Protein AF-A0A183GPR7-F1 (afdb_monomer)

Secondary structure (DSSP, 8-state):
---EEEEEPP--TT--HHHHHHHHHHHHHHHHTT-EEEEEPPPP-TTTHHHHHHHHHHHHHHHHHHHTT--TTSEEE---EEEETTEEEE-TT-GGGGGGG-SS---HHHHHHHHHHHHHHTTTT--PPP--------------S--------PPP-----------------

Solvent-accessible surface area (backbone atoms only — not comparable to full-atom values): 11210 Å² total; per-residue (Å²): 125,77,47,74,46,76,45,68,54,78,96,56,94,80,74,46,70,70,60,52,50,53,50,51,53,50,50,51,55,40,45,76,67,58,20,32,41,34,42,32,54,57,56,63,41,87,94,44,40,79,60,47,64,58,48,48,59,53,50,51,54,49,50,50,57,50,50,78,70,41,59,90,88,20,56,47,69,53,58,57,73,48,79,54,96,93,41,82,46,64,55,89,73,28,38,38,69,54,41,93,42,61,66,97,52,92,48,74,66,36,57,54,49,48,49,52,33,45,38,62,68,36,43,92,77,48,83,60,82,78,81,75,78,71,79,66,73,71,77,69,74,81,72,72,82,81,79,85,86,78,86,87,82,83,81,85,85,85,82,90,80,90,86,83,86,87,88,83,90,81,90,81,136

Foldseek 3Di:
DAAEAEDEDDLDPPDDPVNLVVVLVVLLVSQVVVYAYEYAYAADDPVCPVSSVVVVVVSVVSLVSSVVNHDPLRYDYLWDWDQDPNDIDGDPLGLRNLVVQVDVDPDPVSVLSSVVSSQVSCVVSDRDDHDPPPPPPPPPPPPDDDDDPDDDDDDDDDDDDDDDDDDDDDDDD

Structure (mmCIF, N/CA/C/O backbone):
data_AF-A0A183GPR7-F1
#
_entry.id   AF-A0A183GPR7-F1
#
loop_
_atom_site.group_PDB
_atom_site.id
_atom_site.type_symbol
_atom_site.label_atom_id
_atom_site.label_alt_id
_atom_site.label_comp_id
_atom_site.label_asym_id
_atom_site.label_entity_id
_atom_site.label_seq_id
_atom_site.pdbx_PDB_ins_code
_atom_site.Cartn_x
_atom_site.Cartn_y
_atom_site.Cartn_z
_atom_site.occupancy
_atom_site.B_iso_or_equiv
_atom_site.auth_seq_id
_atom_site.auth_comp_id
_atom_site.auth_asym_id
_atom_site.auth_atom_id
_atom_site.pdbx_PDB_model_num
ATOM 1 N N . MET A 1 1 ? -13.365 -5.741 16.555 1.00 52.91 1 MET A N 1
ATOM 2 C CA . MET A 1 1 ? -11.895 -5.595 16.684 1.00 52.91 1 MET A CA 1
ATOM 3 C C . MET A 1 1 ? -11.441 -4.874 15.426 1.00 52.91 1 MET A C 1
ATOM 5 O O . MET A 1 1 ? -11.625 -5.438 14.356 1.00 52.91 1 MET A O 1
ATOM 9 N N . ASN A 1 2 ? -10.982 -3.624 15.520 1.00 76.06 2 ASN A N 1
ATOM 10 C CA . ASN A 1 2 ? -10.717 -2.794 14.336 1.00 76.06 2 ASN A CA 1
ATOM 11 C C . ASN A 1 2 ? -9.498 -3.344 13.585 1.00 76.06 2 ASN A C 1
ATOM 13 O O . ASN A 1 2 ? -8.365 -3.194 14.043 1.00 76.06 2 ASN A O 1
ATOM 17 N N . LYS A 1 3 ? -9.739 -4.035 12.467 1.00 90.94 3 LYS A N 1
ATOM 18 C CA . LYS A 1 3 ? -8.688 -4.597 11.612 1.00 90.94 3 LYS A CA 1
ATOM 19 C C . LYS A 1 3 ? -8.089 -3.482 10.762 1.00 90.94 3 LYS A C 1
ATOM 21 O O . LYS A 1 3 ? -8.816 -2.663 10.207 1.00 90.94 3 LYS A O 1
ATOM 26 N N . ILE A 1 4 ? -6.768 -3.471 10.643 1.00 93.62 4 ILE A N 1
ATOM 27 C CA . ILE A 1 4 ? -6.045 -2.487 9.839 1.00 93.62 4 ILE A CA 1
ATOM 28 C C . ILE A 1 4 ? -5.362 -3.244 8.711 1.00 93.62 4 ILE A C 1
ATOM 30 O O . ILE A 1 4 ? -4.575 -4.155 8.968 1.00 93.62 4 ILE A O 1
ATOM 34 N N . TRP A 1 5 ? -5.687 -2.891 7.474 1.00 94.69 5 TRP A N 1
ATOM 35 C CA . TRP A 1 5 ? -5.009 -3.400 6.290 1.00 94.69 5 TRP A CA 1
ATOM 36 C C . TRP A 1 5 ? -4.008 -2.361 5.819 1.00 94.69 5 TRP A C 1
ATOM 38 O O . TRP A 1 5 ? -4.371 -1.213 5.585 1.00 94.69 5 TRP A O 1
ATOM 48 N N . VAL A 1 6 ? -2.751 -2.773 5.699 1.00 92.38 6 VAL A N 1
ATOM 49 C CA . VAL A 1 6 ? -1.696 -1.986 5.063 1.00 92.38 6 VAL A CA 1
ATOM 50 C C . VAL A 1 6 ? -1.354 -2.705 3.771 1.00 92.38 6 VAL A C 1
ATOM 52 O O . VAL A 1 6 ? -0.843 -3.824 3.810 1.00 92.38 6 VAL A O 1
ATOM 55 N N . VAL A 1 7 ? -1.683 -2.091 2.640 1.00 92.00 7 VAL A N 1
ATOM 56 C CA . VAL A 1 7 ? -1.512 -2.688 1.315 1.00 92.00 7 VAL A CA 1
ATOM 57 C C . VAL A 1 7 ? -0.448 -1.912 0.563 1.00 92.00 7 VAL A C 1
ATOM 59 O O . VAL A 1 7 ? -0.595 -0.716 0.325 1.00 92.00 7 VAL A O 1
ATOM 62 N N . VAL A 1 8 ? 0.623 -2.611 0.189 1.00 89.12 8 VAL A N 1
ATOM 63 C CA . VAL A 1 8 ? 1.633 -2.097 -0.738 1.00 89.12 8 VAL A CA 1
ATOM 64 C C . VAL A 1 8 ? 1.236 -2.537 -2.136 1.00 89.12 8 VAL A C 1
ATOM 66 O O . VAL A 1 8 ? 1.120 -3.738 -2.387 1.00 89.12 8 VAL A O 1
ATOM 69 N N . TRP A 1 9 ? 1.006 -1.584 -3.034 1.00 89.62 9 TRP A N 1
ATOM 70 C CA . TRP A 1 9 ? 0.549 -1.907 -4.377 1.00 89.62 9 TRP A CA 1
ATOM 71 C C . TRP A 1 9 ? 1.615 -2.664 -5.182 1.00 89.62 9 TRP A C 1
ATOM 73 O O . TRP A 1 9 ? 2.790 -2.278 -5.173 1.00 89.62 9 TRP A O 1
ATOM 83 N N . PRO A 1 10 ? 1.231 -3.738 -5.893 1.00 86.00 10 PRO A N 1
ATOM 84 C CA . PRO A 1 10 ? 2.163 -4.529 -6.677 1.00 86.00 10 PRO A CA 1
ATOM 85 C C . PRO A 1 10 ? 2.492 -3.849 -8.009 1.00 86.00 10 PRO A C 1
ATOM 87 O O . PRO A 1 10 ? 1.638 -3.227 -8.643 1.00 86.00 10 PRO A O 1
ATOM 90 N N . LEU A 1 11 ? 3.726 -4.040 -8.480 1.00 86.44 11 LEU A N 1
ATOM 91 C CA . LEU A 1 11 ? 4.096 -3.769 -9.869 1.00 86.44 11 LEU A CA 1
ATOM 92 C C . LEU A 1 11 ? 3.677 -4.947 -10.750 1.00 86.44 11 LEU A C 1
ATOM 94 O O . LEU A 1 11 ? 4.494 -5.813 -11.060 1.00 86.44 11 LEU A O 1
ATOM 98 N N . ASP A 1 12 ? 2.409 -4.967 -11.146 1.00 84.38 12 ASP A N 1
ATOM 99 C CA . ASP A 1 12 ? 1.849 -6.022 -11.984 1.00 84.38 12 ASP A CA 1
ATOM 100 C C . ASP A 1 12 ? 1.329 -5.467 -13.315 1.00 84.38 12 ASP A C 1
ATOM 102 O O . ASP A 1 12 ? 0.369 -4.709 -13.361 1.00 84.38 12 ASP A O 1
ATOM 106 N N . LYS A 1 13 ? 1.959 -5.867 -14.424 1.00 80.19 13 LYS A N 1
ATOM 107 C CA . LYS A 1 13 ? 1.544 -5.457 -15.778 1.00 80.19 13 LYS A CA 1
ATOM 108 C C . LYS A 1 13 ? 0.277 -6.160 -16.262 1.00 80.19 13 LYS A C 1
ATOM 110 O O . LYS A 1 13 ? -0.273 -5.754 -17.280 1.00 80.19 13 LYS A O 1
ATOM 115 N N . THR A 1 14 ? -0.115 -7.239 -15.597 1.00 85.19 14 THR A N 1
ATOM 116 C CA . THR A 1 14 ? -1.280 -8.060 -15.942 1.00 85.19 14 THR A CA 1
ATOM 117 C C . THR A 1 14 ? -2.521 -7.693 -15.135 1.00 85.19 14 THR A C 1
ATOM 119 O O . THR A 1 14 ? -3.564 -8.321 -15.309 1.00 85.19 14 THR A O 1
ATOM 122 N N . PHE A 1 15 ? -2.409 -6.639 -14.321 1.00 82.81 15 PHE A N 1
ATOM 123 C CA . PHE A 1 15 ? -3.479 -6.132 -13.483 1.00 82.81 15 PHE A CA 1
ATOM 124 C C . PHE A 1 15 ? -4.698 -5.757 -14.324 1.00 82.81 15 PHE A C 1
ATOM 126 O O . PHE A 1 15 ? -4.616 -4.888 -15.198 1.00 82.81 15 PHE A O 1
ATOM 133 N N . ASN A 1 16 ? -5.808 -6.447 -14.084 1.00 87.69 16 ASN A N 1
ATOM 134 C CA . ASN A 1 16 ? -7.006 -6.357 -14.915 1.00 87.69 16 ASN A CA 1
ATOM 135 C C . ASN A 1 16 ? -8.235 -5.870 -14.132 1.00 87.69 16 ASN A C 1
ATOM 137 O O . ASN A 1 16 ? -8.218 -5.722 -12.908 1.00 87.69 16 ASN A O 1
ATOM 141 N N . ASP A 1 17 ? -9.317 -5.607 -14.863 1.00 88.56 17 ASP A N 1
ATOM 142 C CA . ASP A 1 17 ? -10.538 -5.020 -14.309 1.00 88.56 17 ASP A CA 1
ATOM 143 C C . ASP A 1 17 ? -11.249 -5.943 -13.301 1.00 88.56 17 ASP A C 1
ATOM 145 O O . ASP A 1 17 ? -11.817 -5.452 -12.321 1.00 88.56 17 ASP A O 1
ATOM 149 N N . ASP A 1 18 ? -11.182 -7.268 -13.484 1.00 92.31 18 ASP A N 1
ATOM 150 C CA . ASP A 1 18 ? -11.791 -8.234 -12.560 1.00 92.31 18 ASP A CA 1
ATOM 151 C C . ASP A 1 18 ? -11.075 -8.218 -11.200 1.00 92.31 18 ASP A C 1
ATOM 153 O O . ASP A 1 18 ? -11.713 -8.226 -10.142 1.00 92.31 18 ASP A O 1
ATOM 157 N N . GLU A 1 19 ? -9.744 -8.124 -11.209 1.00 90.62 19 GLU A N 1
ATOM 158 C CA . GLU A 1 19 ? -8.938 -7.990 -9.992 1.00 90.62 19 GLU A CA 1
ATOM 159 C C . GLU A 1 19 ? -9.221 -6.671 -9.271 1.00 90.62 19 GLU A C 1
ATOM 161 O O . GLU A 1 19 ? -9.395 -6.653 -8.049 1.00 90.62 19 GLU A O 1
ATOM 166 N N . ILE A 1 20 ? -9.336 -5.571 -10.023 1.00 89.75 20 ILE A N 1
ATOM 167 C CA . ILE A 1 20 ? -9.736 -4.266 -9.485 1.00 89.75 20 ILE A CA 1
ATOM 168 C C . ILE A 1 20 ? -11.098 -4.374 -8.794 1.00 89.75 20 ILE A C 1
ATOM 170 O O . ILE A 1 20 ? -11.269 -3.884 -7.673 1.00 89.75 20 ILE A O 1
ATOM 174 N N . PHE A 1 21 ? -12.066 -5.037 -9.430 1.00 92.94 21 PHE A N 1
ATOM 175 C CA . PHE A 1 21 ? -13.400 -5.209 -8.870 1.00 92.94 21 PHE A CA 1
ATOM 176 C C . PHE A 1 21 ? -13.382 -6.013 -7.566 1.00 92.94 21 PHE A C 1
ATOM 178 O O . PHE A 1 21 ? -13.995 -5.600 -6.574 1.00 92.94 21 PHE A O 1
ATOM 185 N N . GLU A 1 22 ? -12.650 -7.126 -7.526 1.00 95.06 22 GLU A N 1
ATOM 186 C CA . GLU A 1 22 ? -12.542 -7.939 -6.314 1.00 95.06 22 GLU A CA 1
ATOM 187 C C . GLU A 1 22 ? -11.806 -7.204 -5.184 1.00 95.06 22 GLU A C 1
ATOM 189 O O . GLU A 1 22 ? -12.218 -7.316 -4.027 1.00 95.06 22 GLU A O 1
ATOM 194 N N . ILE A 1 23 ? -10.806 -6.369 -5.492 1.00 94.06 23 ILE A N 1
ATOM 195 C CA . ILE A 1 23 ? -10.162 -5.498 -4.495 1.00 94.06 23 ILE A CA 1
ATOM 196 C C . ILE A 1 23 ? -11.173 -4.512 -3.909 1.00 94.06 23 ILE A C 1
ATOM 198 O O . ILE A 1 23 ? -11.305 -4.422 -2.688 1.00 94.06 23 ILE A O 1
ATOM 202 N N . ILE A 1 24 ? -11.939 -3.810 -4.749 1.00 94.88 24 ILE A N 1
ATOM 203 C CA . ILE A 1 24 ? -12.959 -2.858 -4.283 1.00 94.88 24 ILE A CA 1
ATOM 204 C C . ILE A 1 24 ? -14.005 -3.551 -3.407 1.00 94.88 24 ILE A C 1
ATOM 206 O O . ILE A 1 24 ? -14.394 -3.038 -2.356 1.00 94.88 24 ILE A O 1
ATOM 210 N N . LYS A 1 25 ? -14.455 -4.734 -3.814 1.00 96.25 25 LYS A N 1
ATOM 211 C CA . LYS A 1 25 ? -15.420 -5.538 -3.063 1.00 96.25 25 LYS A CA 1
ATOM 212 C C . LYS A 1 25 ? -14.857 -5.999 -1.719 1.00 96.25 25 LYS A C 1
ATOM 214 O O . LYS A 1 25 ? -15.577 -5.963 -0.721 1.00 96.25 25 LYS A O 1
ATOM 219 N N . ALA A 1 26 ? -13.584 -6.393 -1.669 1.00 96.50 26 ALA A N 1
ATOM 220 C CA . ALA A 1 26 ? -12.899 -6.727 -0.425 1.00 96.50 26 ALA A CA 1
ATOM 221 C C . ALA A 1 26 ? -12.785 -5.505 0.502 1.00 96.50 26 ALA A C 1
ATOM 223 O O . ALA A 1 26 ? -13.077 -5.622 1.692 1.00 96.50 26 ALA A O 1
ATOM 224 N N . CYS A 1 27 ? -12.444 -4.331 -0.040 1.00 96.00 27 CYS A N 1
ATOM 225 C 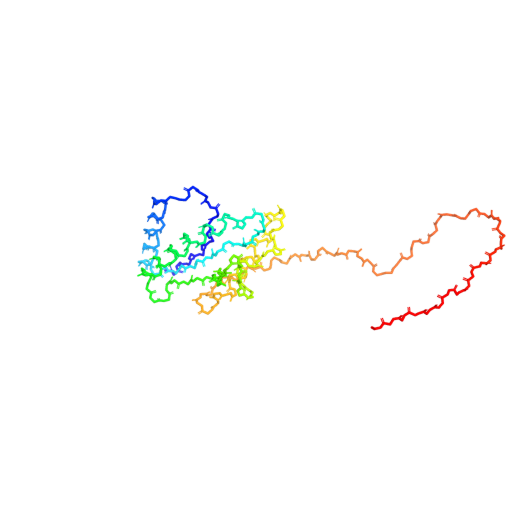CA . CYS A 1 27 ? -12.407 -3.075 0.711 1.00 96.00 27 CYS A CA 1
ATOM 226 C C . CYS A 1 27 ? -13.778 -2.710 1.292 1.00 96.00 27 CYS A C 1
ATOM 228 O O . CYS A 1 27 ? -13.849 -2.380 2.470 1.00 96.00 27 CYS A O 1
ATOM 230 N N . ASN A 1 28 ? -14.865 -2.828 0.518 1.00 95.88 28 ASN A N 1
ATOM 231 C CA . ASN A 1 28 ? -16.218 -2.535 1.011 1.00 95.88 28 ASN A CA 1
ATOM 232 C C . ASN A 1 28 ? -16.569 -3.388 2.234 1.00 95.88 28 ASN A C 1
ATOM 234 O 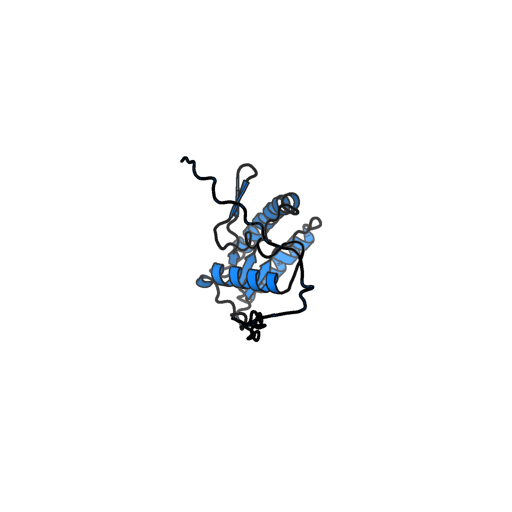O . ASN A 1 28 ? -16.953 -2.846 3.264 1.00 95.88 28 ASN A O 1
ATOM 238 N N . ARG A 1 29 ? -16.349 -4.706 2.155 1.00 96.44 29 ARG A N 1
ATOM 239 C CA . ARG A 1 29 ? -16.586 -5.619 3.287 1.00 96.44 29 ARG A CA 1
ATOM 240 C C . ARG A 1 29 ? -15.724 -5.262 4.495 1.00 96.44 29 ARG A C 1
ATOM 242 O O . ARG A 1 29 ? -16.190 -5.275 5.627 1.00 96.44 29 ARG A O 1
ATOM 249 N N . HIS A 1 30 ? -14.457 -4.926 4.255 1.00 96.00 30 HIS A N 1
ATOM 250 C CA . HIS A 1 30 ? -13.547 -4.505 5.319 1.00 96.00 30 HIS A CA 1
ATOM 251 C C . HIS A 1 30 ? -14.015 -3.210 5.995 1.00 96.00 30 HIS A C 1
ATOM 253 O O . HIS A 1 30 ? -13.911 -3.092 7.213 1.00 96.00 30 HIS A O 1
ATOM 259 N N . PHE A 1 31 ? -14.565 -2.256 5.240 1.00 95.44 31 PHE A N 1
ATOM 260 C CA . PHE A 1 31 ? -15.127 -1.021 5.790 1.00 95.44 31 PHE A CA 1
ATOM 261 C C . PHE A 1 31 ? -16.449 -1.242 6.530 1.00 95.44 31 PHE A C 1
ATOM 263 O O . PHE A 1 31 ? -16.633 -0.637 7.587 1.00 95.44 31 PHE A O 1
ATOM 270 N N . GLU A 1 32 ? -17.321 -2.127 6.036 1.00 94.69 32 GLU A N 1
ATOM 271 C CA . GLU A 1 32 ? -18.555 -2.556 6.719 1.00 94.69 32 GLU A CA 1
ATOM 272 C C . GLU A 1 32 ? -18.254 -3.153 8.104 1.00 94.69 32 GLU A C 1
ATOM 274 O O . GLU A 1 32 ? -18.954 -2.867 9.074 1.00 94.69 32 GLU A O 1
ATOM 279 N N . ASP A 1 33 ? -17.144 -3.887 8.227 1.00 93.88 33 ASP A N 1
ATOM 280 C CA . ASP A 1 33 ? -16.638 -4.436 9.492 1.00 93.88 33 ASP A CA 1
ATOM 281 C C . ASP A 1 33 ? -15.984 -3.380 10.420 1.00 93.88 33 ASP A C 1
ATOM 283 O O . ASP A 1 33 ? -15.448 -3.719 11.483 1.00 93.88 33 ASP A O 1
ATOM 287 N N . GLY A 1 34 ? -15.972 -2.098 10.033 1.00 92.94 34 GLY A N 1
ATOM 288 C CA . GLY A 1 34 ? -15.298 -1.016 10.763 1.00 92.94 34 GLY A CA 1
ATOM 289 C C . GLY A 1 34 ? -13.771 -1.025 10.613 1.00 92.94 34 GLY A C 1
ATOM 290 O O . GLY A 1 34 ? -13.046 -0.463 11.440 1.00 92.94 34 GLY A O 1
ATOM 291 N N . GLY A 1 35 ? -13.259 -1.696 9.583 1.00 94.56 35 GLY A N 1
ATOM 292 C CA . GLY A 1 35 ? -11.839 -1.769 9.274 1.00 94.56 35 GLY A CA 1
ATOM 293 C C . GLY A 1 35 ? -11.261 -0.442 8.783 1.00 94.56 35 GLY A C 1
ATOM 294 O O . GLY A 1 35 ? -11.974 0.447 8.315 1.00 94.56 35 GLY A O 1
ATOM 295 N N . ARG A 1 36 ? -9.934 -0.320 8.892 1.00 95.00 36 ARG A N 1
ATOM 296 C CA . ARG A 1 36 ? -9.143 0.780 8.319 1.00 95.00 36 ARG A CA 1
ATOM 297 C C . ARG A 1 36 ? -8.213 0.264 7.231 1.00 95.00 36 ARG A C 1
ATOM 299 O O . ARG A 1 36 ? -7.669 -0.834 7.363 1.00 95.00 36 ARG A O 1
ATOM 306 N N . PHE A 1 37 ? -8.018 1.046 6.182 1.00 95.19 37 PHE A N 1
ATOM 307 C CA . PHE A 1 37 ? -7.210 0.709 5.019 1.00 95.19 37 PHE A CA 1
ATOM 308 C C . PHE A 1 37 ? -6.144 1.778 4.793 1.00 95.19 37 PHE A C 1
ATOM 310 O O . PHE A 1 37 ? -6.436 2.973 4.766 1.00 95.19 37 PHE A O 1
ATOM 317 N N . VAL A 1 38 ? -4.906 1.332 4.618 1.00 94.44 38 VAL A N 1
ATOM 318 C CA . VAL A 1 38 ? -3.750 2.174 4.342 1.00 94.44 38 VAL A CA 1
ATOM 319 C C . VAL A 1 38 ? -3.158 1.734 3.014 1.00 94.44 38 VAL A C 1
ATOM 321 O O . VAL A 1 38 ? -2.656 0.614 2.905 1.00 94.44 38 VAL A O 1
ATOM 324 N N . ALA A 1 39 ? -3.217 2.615 2.022 1.00 94.19 39 ALA A N 1
ATOM 325 C CA . ALA A 1 39 ? -2.628 2.386 0.711 1.00 94.19 39 ALA A CA 1
ATOM 326 C C . ALA A 1 39 ? -1.181 2.886 0.678 1.00 94.19 39 ALA A C 1
ATOM 328 O O . ALA A 1 39 ? -0.883 3.976 1.168 1.00 94.19 39 ALA A O 1
ATOM 329 N N . VAL A 1 40 ? -0.277 2.092 0.115 1.00 91.44 40 VAL A N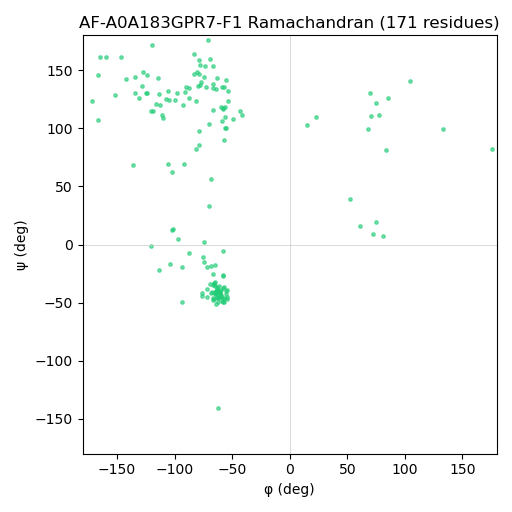 1
ATOM 330 C CA . VAL A 1 40 ? 1.153 2.391 0.059 1.00 91.44 40 VAL A CA 1
ATOM 331 C C . VAL A 1 40 ? 1.659 2.110 -1.347 1.00 91.44 40 VAL A C 1
ATOM 333 O O . VAL A 1 40 ? 1.437 1.031 -1.894 1.00 91.44 40 VAL A O 1
ATOM 336 N N . TRP A 1 41 ? 2.372 3.063 -1.936 1.00 89.56 41 TRP A N 1
ATOM 337 C CA . TRP A 1 41 ? 3.007 2.859 -3.234 1.00 89.56 41 TRP A CA 1
ATOM 338 C C . TRP A 1 41 ? 4.348 2.157 -3.062 1.00 89.56 41 TRP A C 1
ATOM 340 O O . TRP A 1 41 ? 5.051 2.353 -2.066 1.00 89.56 41 TRP A O 1
ATOM 350 N N . LEU A 1 42 ? 4.709 1.326 -4.038 1.00 84.06 42 LEU A N 1
ATOM 351 C CA . LEU A 1 42 ? 6.015 0.682 -4.037 1.00 84.06 42 LEU A CA 1
ATOM 352 C C . LEU A 1 42 ? 7.130 1.721 -4.231 1.00 84.06 42 LEU A C 1
ATOM 354 O O . LEU A 1 42 ? 6.932 2.758 -4.861 1.00 84.06 42 LEU A O 1
ATOM 358 N N . THR A 1 43 ? 8.324 1.415 -3.732 1.00 81.62 43 THR A N 1
ATOM 359 C CA . THR A 1 43 ? 9.535 2.207 -3.953 1.00 81.62 43 THR A CA 1
ATOM 360 C C . THR A 1 43 ? 9.863 2.377 -5.443 1.00 81.62 43 THR A C 1
ATOM 362 O O . THR A 1 43 ? 9.821 1.419 -6.224 1.00 81.62 43 THR A O 1
ATOM 365 N N . VAL A 1 44 ? 10.221 3.606 -5.816 1.00 81.56 44 VAL A N 1
ATOM 366 C CA . VAL A 1 44 ? 10.608 3.989 -7.179 1.00 81.56 44 VAL A CA 1
ATOM 367 C C . VAL A 1 44 ? 12.069 3.613 -7.408 1.00 81.56 44 VAL A C 1
ATOM 369 O O . VAL A 1 44 ? 12.937 4.056 -6.669 1.00 81.56 44 VAL A O 1
ATOM 372 N N . LEU A 1 45 ? 12.375 2.813 -8.426 1.00 80.50 45 LEU A N 1
ATOM 373 C CA . LEU A 1 45 ? 13.743 2.425 -8.781 1.00 80.50 45 LEU A CA 1
ATOM 374 C C . LEU A 1 45 ? 13.991 2.715 -10.259 1.00 80.50 45 LEU A C 1
ATOM 376 O O . LEU A 1 45 ? 13.100 2.552 -11.086 1.00 80.50 45 LEU A O 1
ATOM 380 N N . GLU A 1 46 ? 15.229 3.045 -10.624 1.00 78.31 46 GLU A N 1
ATOM 381 C CA . GLU A 1 46 ? 15.597 3.276 -12.031 1.00 78.31 46 GLU A CA 1
ATOM 382 C C . GLU A 1 46 ? 15.224 2.076 -12.920 1.00 78.31 46 GLU A C 1
ATOM 384 O O . GLU A 1 46 ? 14.649 2.238 -13.991 1.00 78.31 46 GLU A O 1
ATOM 389 N N . LYS A 1 47 ? 15.420 0.849 -12.416 1.00 80.62 47 LYS A N 1
ATOM 390 C CA . LYS A 1 47 ? 15.066 -0.391 -13.127 1.00 80.62 47 LYS A CA 1
ATOM 391 C C . LYS A 1 47 ? 13.563 -0.632 -13.309 1.00 80.62 47 LYS A C 1
ATOM 393 O O . LYS A 1 47 ? 13.195 -1.491 -14.105 1.00 80.62 47 LYS A O 1
ATOM 398 N N . ASN A 1 48 ? 12.699 0.030 -12.534 1.00 81.88 48 ASN A N 1
ATOM 399 C CA . ASN A 1 48 ? 11.252 -0.207 -12.558 1.00 81.88 48 ASN A CA 1
ATOM 400 C C . ASN A 1 48 ? 10.421 1.030 -12.930 1.00 81.88 48 ASN A C 1
ATOM 402 O O . ASN A 1 48 ? 9.203 0.893 -13.044 1.00 81.88 48 ASN A O 1
ATOM 406 N N . ILE A 1 49 ? 11.052 2.186 -13.170 1.00 84.44 49 ILE A N 1
ATOM 407 C CA . ILE A 1 49 ? 10.384 3.484 -13.328 1.00 84.44 49 ILE A CA 1
ATOM 408 C C . ILE A 1 49 ? 9.299 3.475 -14.408 1.00 84.44 49 ILE A C 1
ATOM 410 O O . ILE A 1 49 ? 8.181 3.899 -14.147 1.00 84.44 49 ILE A O 1
ATOM 414 N N . GLU A 1 50 ? 9.566 2.900 -15.583 1.00 85.56 50 GLU A N 1
ATOM 415 C CA . GLU A 1 50 ? 8.593 2.877 -16.685 1.00 85.56 50 GLU A CA 1
ATOM 416 C C . GLU A 1 50 ? 7.320 2.095 -16.339 1.00 85.56 50 GLU A C 1
ATOM 418 O O . GLU A 1 50 ? 6.218 2.420 -16.783 1.00 85.56 50 GLU A O 1
ATOM 423 N N . ILE A 1 51 ? 7.475 1.011 -15.577 1.00 87.12 51 ILE A N 1
ATOM 424 C CA . ILE A 1 51 ? 6.359 0.174 -15.133 1.00 87.12 51 ILE A CA 1
ATOM 425 C C . ILE A 1 51 ? 5.641 0.897 -14.002 1.00 87.12 51 ILE A C 1
ATOM 427 O O . ILE A 1 51 ? 4.418 0.980 -13.994 1.00 87.12 51 ILE A O 1
ATOM 431 N N . TRP A 1 52 ? 6.415 1.454 -13.079 1.00 88.25 52 TRP A N 1
ATOM 432 C CA . TRP A 1 52 ? 5.929 2.177 -11.923 1.00 88.25 52 TRP A CA 1
ATOM 433 C C . TRP A 1 52 ? 5.076 3.386 -12.320 1.00 88.25 52 TRP A C 1
ATOM 435 O O . TRP A 1 52 ? 3.980 3.540 -11.799 1.00 88.25 52 TRP A O 1
ATOM 445 N N . GLU A 1 53 ? 5.495 4.181 -13.306 1.00 87.12 53 GLU A N 1
ATOM 446 C CA . GLU A 1 53 ? 4.723 5.325 -13.814 1.00 87.12 53 GLU A CA 1
ATOM 447 C C . GLU A 1 53 ? 3.403 4.922 -14.482 1.00 87.12 53 GLU A C 1
ATOM 449 O O . GLU A 1 53 ? 2.423 5.668 -14.447 1.00 87.12 53 GLU A O 1
ATOM 454 N N . LYS A 1 54 ? 3.357 3.748 -15.119 1.00 87.81 54 LYS A N 1
ATOM 455 C CA . LYS A 1 54 ? 2.111 3.217 -15.687 1.00 87.81 54 LYS A CA 1
ATOM 456 C C . LYS A 1 54 ? 1.176 2.750 -14.578 1.00 87.81 54 LYS A C 1
ATOM 458 O O . LYS A 1 54 ? -0.008 3.083 -14.598 1.00 87.81 54 LYS A O 1
ATOM 463 N N . MET A 1 55 ? 1.720 2.024 -13.605 1.00 89.69 55 MET A N 1
ATOM 464 C CA . MET A 1 55 ? 0.959 1.488 -12.481 1.00 89.69 55 MET A CA 1
ATOM 465 C C . MET A 1 55 ? 0.470 2.577 -11.528 1.00 89.69 55 MET A C 1
ATOM 467 O O . MET A 1 55 ? -0.645 2.471 -11.031 1.00 89.69 55 MET A O 1
ATOM 471 N N . SER A 1 56 ? 1.231 3.655 -11.332 1.00 88.81 56 SER A N 1
ATOM 472 C CA . SER A 1 56 ? 0.853 4.753 -10.438 1.00 88.81 56 SER A CA 1
ATOM 473 C C . SER A 1 56 ? -0.482 5.382 -10.827 1.00 88.81 56 SER A C 1
ATOM 475 O O . SER A 1 56 ? -1.301 5.656 -9.958 1.00 88.81 56 SER A O 1
ATOM 477 N N . LYS A 1 57 ? -0.773 5.513 -12.127 1.00 88.69 57 LYS A N 1
ATOM 478 C CA . LYS A 1 57 ? -2.081 5.988 -12.609 1.00 88.69 57 LYS A CA 1
ATOM 479 C C . LYS A 1 57 ? -3.217 5.055 -12.194 1.00 88.69 57 LYS A C 1
ATOM 481 O O . LYS A 1 57 ? -4.272 5.525 -11.778 1.00 88.69 57 LYS A O 1
ATOM 486 N N . ILE A 1 58 ? -2.997 3.745 -12.288 1.00 90.19 58 ILE A N 1
ATOM 487 C CA . ILE A 1 58 ? -3.974 2.735 -11.869 1.00 90.19 58 ILE A CA 1
ATOM 488 C C . ILE A 1 58 ? -4.173 2.800 -10.355 1.00 90.19 58 ILE A C 1
ATOM 490 O O . ILE A 1 58 ? -5.310 2.858 -9.892 1.00 90.19 58 ILE A O 1
ATOM 494 N N . TRP A 1 59 ? -3.086 2.866 -9.585 1.00 91.81 59 TRP A N 1
ATOM 495 C CA . TRP A 1 59 ? -3.147 2.987 -8.130 1.00 91.81 59 TRP A CA 1
ATOM 496 C C . TRP A 1 59 ? -3.864 4.265 -7.694 1.00 91.81 59 TRP A C 1
ATOM 498 O O . TRP A 1 59 ? -4.706 4.192 -6.810 1.00 91.81 59 TRP A O 1
ATOM 508 N N . MET A 1 60 ? -3.627 5.405 -8.353 1.00 91.00 60 MET A N 1
ATOM 509 C CA . MET A 1 60 ? -4.360 6.651 -8.089 1.00 91.00 60 MET A CA 1
ATOM 510 C C . MET A 1 60 ? -5.869 6.482 -8.287 1.00 91.00 60 MET A C 1
ATOM 512 O O . MET A 1 60 ? -6.649 6.905 -7.435 1.00 91.00 60 MET A O 1
ATOM 516 N N . MET A 1 61 ? -6.289 5.859 -9.394 1.00 91.38 61 MET A N 1
ATOM 517 C CA . MET A 1 61 ? -7.710 5.609 -9.664 1.00 91.38 61 MET A CA 1
ATOM 518 C C . MET A 1 61 ? -8.318 4.661 -8.626 1.00 91.38 61 MET A C 1
ATOM 520 O O . MET A 1 61 ? -9.427 4.894 -8.144 1.00 91.38 61 MET A O 1
ATOM 524 N N . LEU A 1 62 ? -7.580 3.617 -8.248 1.00 92.81 62 LEU A N 1
ATOM 525 C CA . LEU A 1 62 ? -8.012 2.641 -7.255 1.00 92.81 62 LEU A CA 1
ATOM 526 C C . LEU A 1 62 ? -8.132 3.271 -5.864 1.00 92.81 62 LEU A C 1
ATOM 528 O O . LEU A 1 62 ? -9.151 3.110 -5.202 1.00 92.81 62 LEU A O 1
ATOM 532 N N . GLU A 1 63 ? -7.140 4.049 -5.442 1.00 93.81 63 GLU A N 1
ATOM 533 C CA . GLU A 1 63 ? -7.149 4.790 -4.180 1.00 93.81 63 GLU A CA 1
ATOM 534 C C . GLU A 1 63 ? -8.283 5.810 -4.123 1.00 93.81 63 GLU A C 1
ATOM 536 O O . GLU A 1 63 ? -8.944 5.926 -3.094 1.00 93.81 63 GLU A O 1
ATOM 541 N N . GLN A 1 64 ? -8.563 6.508 -5.227 1.00 93.88 64 GLN A N 1
ATOM 542 C CA . GLN A 1 64 ? -9.714 7.403 -5.316 1.00 93.88 64 GLN A CA 1
ATOM 543 C C . GLN A 1 64 ? -11.032 6.629 -5.179 1.00 93.88 64 GLN A C 1
ATOM 545 O O . GLN A 1 64 ? -11.917 7.034 -4.424 1.00 93.88 64 GLN A O 1
ATOM 550 N N . ALA A 1 65 ? -11.166 5.497 -5.876 1.00 94.25 65 ALA A N 1
ATOM 551 C CA . ALA A 1 65 ? -12.355 4.656 -5.803 1.00 94.25 65 ALA A CA 1
ATOM 552 C C . ALA A 1 65 ? -12.570 4.066 -4.399 1.00 94.25 65 ALA A C 1
ATOM 554 O O . ALA A 1 65 ? -13.707 4.027 -3.930 1.00 94.25 65 ALA A O 1
ATOM 555 N N . ILE A 1 66 ? -11.498 3.644 -3.722 1.00 95.81 66 ILE A N 1
ATOM 556 C CA . ILE A 1 66 ? -11.523 3.160 -2.335 1.00 95.81 66 ILE A CA 1
ATOM 557 C C . ILE A 1 66 ? -11.887 4.304 -1.383 1.00 95.81 66 ILE A C 1
ATOM 559 O O . ILE A 1 66 ? -12.780 4.143 -0.554 1.00 95.81 66 ILE A O 1
ATOM 563 N N . GLY A 1 67 ? -11.247 5.468 -1.521 1.00 94.62 67 GLY A N 1
ATOM 564 C CA . GLY A 1 67 ? -11.491 6.638 -0.676 1.00 94.62 67 GLY A CA 1
ATOM 565 C C . GLY A 1 67 ? -12.934 7.138 -0.745 1.00 94.62 67 GLY A C 1
ATOM 566 O O . GLY A 1 67 ? -13.518 7.443 0.287 1.00 94.62 67 GLY A O 1
ATOM 567 N N . ASN A 1 68 ? -13.552 7.119 -1.930 1.00 95.06 68 ASN A N 1
ATOM 568 C CA . ASN A 1 68 ? -14.964 7.483 -2.114 1.00 95.06 68 ASN A CA 1
ATOM 569 C C . ASN A 1 68 ? -15.949 6.535 -1.406 1.00 95.06 68 ASN A C 1
ATOM 571 O O . ASN A 1 68 ? -17.124 6.867 -1.260 1.00 95.06 68 ASN A O 1
ATOM 575 N N . ARG A 1 69 ? -15.498 5.336 -1.028 1.00 94.00 69 ARG A N 1
ATOM 576 C CA . ARG A 1 69 ? -16.308 4.295 -0.378 1.00 94.00 69 ARG A CA 1
ATOM 577 C C . ARG A 1 69 ? -16.026 4.181 1.117 1.00 94.00 69 ARG A C 1
ATOM 579 O O . ARG A 1 69 ? -16.810 3.570 1.835 1.00 94.00 69 ARG A O 1
ATOM 586 N N . ALA A 1 70 ? -14.909 4.733 1.573 1.00 94.31 70 ALA A N 1
ATOM 587 C CA . ALA A 1 70 ? -14.504 4.700 2.963 1.00 94.31 70 ALA A CA 1
ATOM 588 C C . ALA A 1 70 ? -15.307 5.713 3.792 1.00 94.31 70 ALA A C 1
ATOM 590 O O . ALA A 1 70 ? -15.543 6.843 3.364 1.00 94.31 70 ALA A O 1
ATOM 591 N N . GLY A 1 71 ? -15.701 5.326 5.005 1.00 91.94 71 GLY A N 1
ATOM 592 C CA . GLY A 1 71 ? -16.203 6.261 6.006 1.00 91.94 71 GLY A CA 1
ATOM 593 C C . GLY A 1 71 ? -15.095 7.154 6.574 1.00 91.94 71 GLY A C 1
ATOM 594 O O . GLY A 1 71 ? -13.908 7.001 6.265 1.00 91.94 71 GLY A O 1
ATOM 595 N N . ALA A 1 72 ? -15.485 8.093 7.440 1.00 90.44 72 ALA A N 1
ATOM 596 C CA . ALA A 1 72 ? -14.540 8.977 8.115 1.00 90.44 72 ALA A CA 1
ATOM 597 C C . ALA A 1 72 ? -13.452 8.161 8.836 1.00 90.44 72 ALA A C 1
ATOM 599 O O . ALA A 1 72 ? -13.752 7.195 9.533 1.00 90.44 72 ALA A O 1
ATOM 600 N N . GLU A 1 73 ? -12.190 8.544 8.636 1.00 89.81 73 GLU A N 1
ATOM 601 C CA . GLU A 1 73 ? -11.016 7.898 9.244 1.00 89.81 73 GLU A CA 1
ATOM 602 C C . GLU A 1 73 ? -10.812 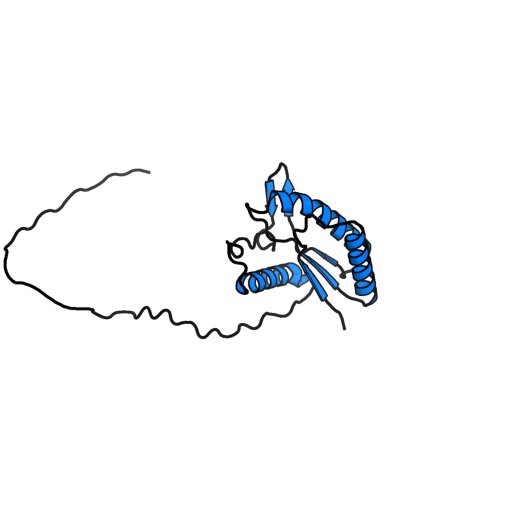6.409 8.880 1.00 89.81 73 GLU A C 1
ATOM 604 O O . GLU A 1 73 ? -10.025 5.710 9.522 1.00 89.81 73 GLU A O 1
ATOM 609 N N . GLN A 1 74 ? -11.472 5.897 7.832 1.00 93.75 74 GLN A N 1
ATOM 610 C CA . GLN A 1 74 ? -11.295 4.505 7.396 1.00 93.75 74 GLN A CA 1
ATOM 611 C C . GLN A 1 74 ? -10.243 4.323 6.304 1.00 93.75 74 GLN A C 1
ATOM 613 O O . GLN A 1 74 ? -9.727 3.218 6.152 1.00 93.75 74 GLN A O 1
ATOM 618 N N . PHE A 1 75 ? -9.876 5.376 5.576 1.00 94.88 75 PHE A N 1
ATOM 619 C CA . PHE A 1 75 ? -8.892 5.305 4.499 1.00 94.88 75 PHE A CA 1
ATOM 620 C C . PHE A 1 75 ? -7.802 6.364 4.652 1.00 94.88 75 PHE A C 1
ATOM 622 O O . PHE A 1 75 ? -8.090 7.528 4.926 1.00 94.88 75 PHE A O 1
ATOM 629 N N . SER A 1 76 ? -6.554 5.955 4.434 1.00 92.38 76 SER A N 1
ATOM 630 C CA . SER A 1 76 ? -5.408 6.853 4.328 1.00 92.38 76 SER A CA 1
ATOM 631 C C . SER A 1 76 ? -4.446 6.363 3.252 1.00 92.38 76 SER A C 1
ATOM 633 O O . SER A 1 76 ? -4.220 5.161 3.099 1.00 92.38 76 SER A O 1
ATOM 635 N N . LYS A 1 77 ? -3.854 7.300 2.515 1.00 91.00 77 LYS A N 1
ATOM 636 C CA . LYS A 1 77 ? -2.726 7.023 1.626 1.00 91.00 77 LYS A CA 1
ATOM 637 C C . LYS A 1 77 ? -1.434 7.394 2.346 1.00 91.00 77 LYS A C 1
ATOM 639 O O . LYS A 1 77 ? -1.313 8.481 2.904 1.00 91.00 77 LYS A O 1
ATOM 644 N N . ALA A 1 78 ? -0.472 6.482 2.345 1.00 84.38 78 ALA A N 1
ATOM 645 C CA . ALA A 1 78 ? 0.876 6.739 2.842 1.00 84.38 78 ALA A CA 1
ATOM 646 C C . ALA A 1 78 ? 1.794 7.316 1.753 1.00 84.38 78 ALA A C 1
ATOM 648 O O . ALA A 1 78 ? 2.926 7.689 2.058 1.00 84.38 78 ALA A O 1
ATOM 649 N N . SER A 1 79 ? 1.319 7.364 0.506 1.00 80.88 79 SER A N 1
ATOM 650 C CA . SER A 1 79 ? 2.022 7.929 -0.637 1.00 80.88 79 SER A CA 1
ATOM 651 C C . SER A 1 79 ? 1.768 9.430 -0.779 1.00 80.88 79 SER A C 1
ATOM 653 O O . SER A 1 79 ? 0.628 9.905 -0.723 1.00 80.88 79 SER A O 1
ATOM 655 N N . ASP A 1 80 ? 2.847 10.174 -1.011 1.00 74.50 80 ASP A N 1
ATOM 656 C CA . ASP A 1 80 ? 2.796 11.574 -1.441 1.00 74.50 80 ASP A CA 1
ATOM 657 C C . ASP A 1 80 ? 3.813 11.796 -2.560 1.00 74.50 80 ASP A C 1
ATOM 659 O O . ASP A 1 80 ? 4.870 12.416 -2.400 1.00 74.50 80 ASP A O 1
ATOM 663 N N . THR A 1 81 ? 3.498 11.183 -3.702 1.00 80.19 81 THR A N 1
ATOM 664 C CA . THR A 1 81 ? 4.276 11.313 -4.925 1.00 80.19 81 THR A CA 1
ATOM 665 C C . THR A 1 81 ? 3.562 12.209 -5.928 1.00 80.19 81 THR A C 1
ATOM 667 O O . THR A 1 81 ? 2.384 12.022 -6.236 1.00 80.19 81 THR A O 1
ATOM 670 N N . LYS A 1 82 ? 4.310 13.161 -6.487 1.00 80.06 82 LYS A N 1
ATOM 671 C CA . LYS A 1 82 ? 3.900 14.020 -7.597 1.00 80.06 82 LYS A CA 1
ATOM 672 C C . LYS A 1 82 ? 4.752 13.710 -8.818 1.00 80.06 82 LYS A C 1
ATOM 674 O O . LYS A 1 82 ? 5.982 13.693 -8.738 1.00 80.06 82 LYS A O 1
ATOM 679 N N . ILE A 1 83 ? 4.082 13.482 -9.942 1.00 78.38 83 ILE A N 1
ATOM 680 C CA . ILE A 1 83 ? 4.709 13.231 -11.238 1.00 78.38 83 ILE A CA 1
ATOM 681 C C . ILE A 1 83 ? 4.436 14.455 -12.110 1.00 78.38 83 ILE A C 1
ATOM 683 O O . ILE A 1 83 ? 3.303 14.677 -12.532 1.00 78.38 83 ILE A O 1
ATOM 687 N N . GLU A 1 84 ? 5.468 15.253 -12.370 1.00 76.50 84 GLU A N 1
ATOM 688 C CA . GLU A 1 84 ? 5.378 16.472 -13.178 1.00 76.50 84 GLU A CA 1
ATOM 689 C C . GLU A 1 84 ? 6.490 16.473 -14.229 1.00 76.50 84 GLU A C 1
ATOM 691 O O . GLU A 1 84 ? 7.664 16.324 -13.899 1.00 76.50 84 GLU A O 1
ATOM 696 N N . ASN A 1 85 ? 6.138 16.636 -15.509 1.00 74.88 85 ASN A N 1
ATOM 697 C CA . ASN A 1 85 ? 7.093 16.727 -16.626 1.00 74.88 85 ASN A CA 1
ATOM 698 C C . ASN A 1 85 ? 8.117 15.570 -16.692 1.00 74.88 85 ASN A C 1
ATOM 700 O O . ASN A 1 85 ? 9.292 15.795 -16.973 1.00 74.88 85 ASN A O 1
ATOM 704 N N . GLY A 1 86 ? 7.689 14.335 -16.400 1.00 71.44 86 GLY A N 1
ATOM 705 C CA . GLY A 1 86 ? 8.575 13.159 -16.368 1.00 71.44 86 GLY A CA 1
ATOM 706 C C . GLY A 1 86 ? 9.530 13.125 -15.171 1.00 71.44 86 GLY A C 1
ATOM 707 O O . GLY A 1 86 ? 10.434 12.298 -15.119 1.00 71.44 86 GLY A O 1
ATOM 708 N N . ARG A 1 87 ? 9.349 14.024 -14.197 1.00 77.88 87 ARG A N 1
ATOM 709 C CA . ARG A 1 87 ? 10.075 14.020 -12.934 1.00 77.88 87 ARG A CA 1
ATOM 710 C C . ARG A 1 87 ? 9.162 13.519 -11.827 1.00 77.88 87 ARG A C 1
ATOM 712 O O . ARG A 1 87 ? 8.099 14.083 -11.570 1.00 77.88 87 ARG A O 1
ATOM 719 N N . VAL A 1 88 ? 9.621 12.482 -11.138 1.00 80.56 88 VAL A N 1
ATOM 720 C CA . VAL A 1 88 ? 8.991 11.984 -9.917 1.00 80.56 88 VAL A CA 1
ATOM 721 C C . VAL A 1 88 ? 9.565 12.750 -8.729 1.00 80.56 88 VAL A C 1
ATOM 723 O O . VAL A 1 88 ? 10.781 12.832 -8.548 1.00 80.56 88 VAL A O 1
ATOM 726 N N . SER A 1 89 ? 8.685 13.341 -7.929 1.00 81.00 89 SER A N 1
ATOM 727 C CA . SER A 1 89 ? 9.027 13.991 -6.668 1.00 81.00 89 SER A CA 1
ATOM 728 C C . SER A 1 89 ? 8.207 13.365 -5.550 1.00 81.00 89 SER A C 1
ATOM 730 O O . SER A 1 89 ? 6.996 13.216 -5.678 1.00 81.00 89 SER A O 1
ATOM 7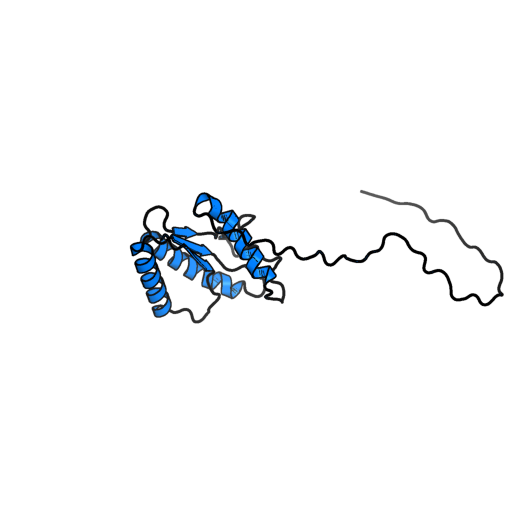32 N N . CYS A 1 90 ? 8.870 12.984 -4.466 1.00 81.31 90 CYS A N 1
ATOM 733 C CA . CYS A 1 90 ? 8.228 12.389 -3.300 1.00 81.31 90 CYS A CA 1
ATOM 734 C C . CYS A 1 90 ? 8.579 13.222 -2.070 1.00 81.31 90 CYS A C 1
ATOM 736 O O . CYS A 1 90 ? 9.697 13.737 -1.963 1.00 81.31 90 CYS A O 1
ATOM 738 N N . GLU A 1 91 ? 7.655 13.324 -1.121 1.00 81.62 91 GLU A N 1
ATOM 739 C CA . GLU A 1 91 ? 7.945 13.944 0.171 1.00 81.62 91 GLU A CA 1
ATOM 740 C C . GLU A 1 91 ? 9.021 13.142 0.932 1.00 81.62 91 GLU A C 1
ATOM 742 O O . GLU A 1 91 ? 9.059 11.905 0.889 1.00 81.62 91 GLU A O 1
ATOM 747 N N . ALA A 1 92 ? 9.907 13.835 1.652 1.00 75.94 92 ALA A N 1
ATOM 748 C CA . ALA A 1 92 ? 10.907 13.190 2.495 1.00 75.94 92 ALA A CA 1
ATOM 749 C C . ALA A 1 92 ? 10.245 12.299 3.564 1.00 75.94 92 ALA A C 1
ATOM 751 O O . ALA A 1 92 ? 9.288 12.695 4.219 1.00 75.94 92 ALA A O 1
ATOM 752 N N . GLY A 1 93 ? 10.770 11.089 3.758 1.00 75.06 93 GLY A N 1
ATOM 753 C CA . GLY A 1 93 ? 10.190 10.098 4.668 1.00 75.06 93 GLY A CA 1
ATOM 754 C C . GLY A 1 93 ? 9.013 9.307 4.093 1.00 75.06 93 GLY A C 1
ATOM 755 O O . GLY A 1 93 ? 8.406 8.533 4.830 1.00 75.06 93 GLY A O 1
ATOM 756 N N . SER A 1 94 ? 8.702 9.457 2.803 1.00 82.56 94 SER A N 1
ATOM 757 C CA . SER A 1 94 ? 7.659 8.659 2.153 1.00 82.56 94 SER A CA 1
ATOM 758 C C . SER A 1 94 ? 8.172 7.263 1.763 1.00 82.56 94 SER A C 1
ATOM 760 O O . SER A 1 94 ? 9.364 7.088 1.481 1.00 82.56 94 SER A O 1
ATOM 762 N N . PRO A 1 95 ? 7.306 6.236 1.764 1.00 82.06 95 PRO A N 1
ATOM 763 C CA . PRO A 1 95 ? 7.682 4.859 1.430 1.00 82.06 95 PRO A CA 1
ATOM 764 C C . PRO A 1 95 ? 8.289 4.709 0.020 1.00 82.06 95 PRO A C 1
ATOM 766 O O . PRO A 1 95 ? 9.126 3.831 -0.209 1.00 82.06 95 PRO A O 1
ATOM 769 N N . GLU A 1 96 ? 7.945 5.600 -0.908 1.00 81.88 96 GLU A N 1
ATOM 770 C CA . GLU A 1 96 ? 8.408 5.598 -2.299 1.00 81.88 96 GLU A CA 1
ATOM 771 C C . GLU A 1 96 ? 9.910 5.876 -2.433 1.00 81.88 96 GLU A C 1
ATOM 773 O O . GLU A 1 96 ? 10.533 5.420 -3.391 1.00 81.88 96 GLU A O 1
ATOM 778 N N . ILE A 1 97 ? 10.503 6.572 -1.453 1.00 74.19 97 ILE A N 1
ATOM 779 C CA . ILE A 1 97 ? 11.935 6.907 -1.416 1.00 74.19 97 ILE A CA 1
ATOM 780 C C . ILE A 1 97 ? 12.736 6.017 -0.467 1.00 74.19 97 ILE A C 1
ATOM 782 O O . ILE A 1 97 ? 13.910 6.287 -0.213 1.00 74.19 97 ILE A O 1
ATOM 786 N N . ALA A 1 98 ? 12.158 4.914 0.016 1.00 71.75 98 ALA A N 1
ATOM 787 C CA . ALA A 1 98 ? 12.880 3.879 0.761 1.00 71.75 98 ALA A CA 1
ATOM 788 C C . ALA A 1 98 ? 13.860 3.068 -0.137 1.00 71.75 98 ALA A C 1
ATOM 790 O O . ALA A 1 98 ? 14.090 1.877 0.073 1.00 71.75 98 ALA A O 1
ATOM 791 N N . ILE A 1 99 ? 14.447 3.731 -1.145 1.00 60.75 99 ILE A N 1
ATOM 792 C CA . ILE A 1 99 ? 15.350 3.232 -2.195 1.00 60.75 99 ILE A CA 1
ATOM 793 C C . ILE A 1 99 ? 16.630 2.650 -1.619 1.00 60.75 99 ILE A C 1
ATOM 795 O O . ILE A 1 99 ? 17.117 1.645 -2.130 1.00 60.75 99 ILE A O 1
ATOM 799 N N . SER A 1 100 ? 17.149 3.233 -0.536 1.00 53.50 100 SER A N 1
ATOM 800 C CA . SER A 1 100 ? 18.381 2.792 0.132 1.00 53.50 100 SER A CA 1
ATOM 801 C C . SER A 1 100 ? 18.344 1.337 0.614 1.00 53.50 100 SER A C 1
ATOM 803 O O . SER A 1 100 ? 19.364 0.817 1.059 1.00 53.50 100 SER A O 1
ATOM 805 N N . PHE A 1 101 ? 17.198 0.664 0.496 1.00 50.12 101 PHE A N 1
ATOM 806 C CA . PHE A 1 101 ? 17.002 -0.709 0.927 1.00 50.12 101 PHE A CA 1
ATOM 807 C C . PHE A 1 101 ? 16.747 -1.684 -0.223 1.00 50.12 101 PHE A C 1
ATOM 809 O O . PHE A 1 101 ? 17.035 -2.861 -0.058 1.00 50.12 101 PHE A O 1
ATOM 816 N N . TYR A 1 102 ? 16.290 -1.235 -1.392 1.00 50.31 102 TYR A N 1
ATOM 817 C CA . TYR A 1 102 ? 16.030 -2.099 -2.550 1.00 50.31 102 TYR A CA 1
ATOM 818 C C . TYR A 1 102 ? 17.151 -1.990 -3.589 1.00 50.31 102 TYR A C 1
ATOM 820 O O . TYR A 1 102 ? 16.920 -1.579 -4.727 1.00 50.31 102 TYR A O 1
ATOM 828 N N . GLY A 1 103 ? 18.371 -2.374 -3.204 1.00 52.09 103 GLY A N 1
ATOM 829 C CA . GLY A 1 103 ? 19.434 -2.668 -4.171 1.00 52.09 103 GLY A CA 1
ATOM 830 C C . GLY A 1 103 ? 19.058 -3.852 -5.084 1.00 52.09 103 GLY A C 1
ATOM 831 O O . GLY A 1 103 ? 17.906 -4.033 -5.492 1.00 52.09 103 GLY A O 1
ATOM 832 N N . ASN A 1 104 ? 20.013 -4.723 -5.408 1.00 53.22 104 ASN A N 1
ATOM 833 C CA . ASN A 1 104 ? 19.665 -5.995 -6.060 1.00 53.22 104 ASN A CA 1
ATOM 834 C C . ASN A 1 104 ? 19.046 -7.026 -5.101 1.00 53.22 104 ASN A C 1
ATOM 836 O O . ASN A 1 104 ? 18.469 -7.998 -5.578 1.00 53.22 104 ASN A O 1
ATOM 840 N N . ASP A 1 105 ? 19.081 -6.782 -3.788 1.00 52.50 105 ASP A N 1
ATOM 841 C CA . ASP A 1 105 ? 18.623 -7.741 -2.786 1.00 52.50 105 ASP A CA 1
ATOM 842 C C . ASP A 1 105 ? 17.292 -7.336 -2.137 1.00 52.50 105 ASP A C 1
ATOM 844 O O . ASP A 1 105 ? 17.154 -6.265 -1.547 1.00 52.50 105 ASP A O 1
ATOM 848 N N . SER A 1 106 ? 16.313 -8.242 -2.188 1.00 57.03 106 SER A N 1
ATOM 849 C CA . SER A 1 106 ? 15.040 -8.164 -1.463 1.00 57.03 106 SER A CA 1
ATOM 850 C C . SER A 1 106 ? 15.157 -8.872 -0.107 1.00 57.03 106 SER A C 1
ATOM 852 O O . SER A 1 106 ? 14.618 -9.962 0.094 1.00 57.03 106 SER A O 1
ATOM 854 N N . THR A 1 107 ? 15.922 -8.300 0.823 1.00 59.72 107 THR A N 1
ATOM 855 C CA . THR A 1 107 ? 16.124 -8.906 2.151 1.00 59.72 107 THR A CA 1
ATOM 856 C C . THR A 1 107 ? 14.987 -8.576 3.126 1.00 59.72 107 THR A C 1
ATOM 858 O O . THR A 1 107 ? 14.238 -7.612 2.964 1.00 59.72 107 THR A O 1
ATOM 861 N N . VAL A 1 108 ? 14.895 -9.335 4.224 1.00 62.06 108 VAL A N 1
ATOM 862 C CA . VAL A 1 108 ? 13.964 -9.066 5.340 1.00 62.06 108 VAL A CA 1
ATOM 863 C C . VAL A 1 108 ? 14.178 -7.670 5.953 1.00 62.06 108 VAL A C 1
ATOM 865 O O . VAL A 1 108 ? 13.242 -7.080 6.493 1.00 62.06 108 VAL A O 1
ATOM 868 N N . ALA A 1 109 ? 15.391 -7.113 5.866 1.00 65.06 109 ALA A N 1
ATOM 869 C CA . ALA A 1 109 ? 15.678 -5.766 6.356 1.00 65.06 109 ALA A CA 1
ATOM 870 C C . ALA A 1 109 ? 14.904 -4.689 5.574 1.00 65.06 109 ALA A C 1
ATOM 872 O O . ALA A 1 109 ? 14.404 -3.744 6.183 1.00 65.06 109 ALA A O 1
ATOM 873 N N . CYS A 1 110 ? 14.715 -4.875 4.263 1.00 72.38 110 CYS A N 1
ATOM 874 C CA . CYS A 1 110 ? 13.972 -3.956 3.396 1.00 72.38 110 CYS A CA 1
ATOM 875 C C . CYS A 1 110 ? 12.509 -3.844 3.837 1.00 72.38 110 CYS A C 1
ATOM 877 O O . CYS A 1 110 ? 11.988 -2.745 4.014 1.00 72.38 110 CYS A O 1
ATOM 879 N N . ALA A 1 111 ? 11.875 -4.988 4.112 1.00 76.31 111 ALA A N 1
ATOM 880 C CA . ALA A 1 111 ? 10.490 -5.043 4.572 1.00 76.31 111 ALA A CA 1
ATOM 881 C C . ALA A 1 111 ? 10.303 -4.390 5.954 1.00 76.31 111 ALA A C 1
ATOM 883 O O . ALA A 1 111 ? 9.336 -3.659 6.163 1.00 76.31 111 ALA A O 1
ATOM 884 N N . LYS A 1 112 ? 11.242 -4.600 6.893 1.00 80.06 112 LYS A N 1
ATOM 885 C CA . LYS A 1 112 ? 11.194 -3.966 8.226 1.00 80.06 112 LYS A CA 1
ATOM 886 C C . LYS A 1 112 ? 11.262 -2.446 8.136 1.00 80.06 112 LYS A C 1
ATOM 888 O O . LYS A 1 112 ? 10.569 -1.754 8.875 1.00 80.06 112 LYS A O 1
ATOM 893 N N . ILE A 1 113 ? 12.102 -1.930 7.247 1.00 79.38 113 ILE A N 1
ATOM 894 C CA . ILE A 1 113 ? 12.300 -0.490 7.119 1.00 79.38 113 ILE A CA 1
ATOM 895 C C . ILE A 1 113 ? 11.128 0.153 6.390 1.00 79.38 113 ILE A C 1
ATOM 897 O O . ILE A 1 113 ? 10.626 1.164 6.868 1.00 79.38 113 ILE A O 1
ATOM 901 N N . LEU A 1 114 ? 10.622 -0.472 5.320 1.00 82.50 114 LEU A N 1
ATOM 902 C CA . LEU A 1 114 ? 9.383 -0.042 4.673 1.00 82.50 114 LEU A CA 1
ATOM 903 C C . LEU A 1 114 ? 8.235 0.035 5.688 1.00 82.50 114 LEU A C 1
ATOM 905 O O . LEU A 1 114 ? 7.553 1.053 5.768 1.00 82.50 114 LEU A O 1
ATOM 909 N N . TYR A 1 115 ? 8.077 -0.998 6.519 1.00 86.19 115 TYR A N 1
ATOM 910 C CA . TYR A 1 115 ? 7.079 -1.008 7.583 1.00 86.19 115 TYR A CA 1
ATOM 911 C C . TYR A 1 115 ? 7.256 0.150 8.575 1.00 86.19 115 TYR A C 1
ATOM 913 O O . TYR A 1 115 ? 6.291 0.850 8.869 1.00 86.19 115 TYR A O 1
ATOM 921 N N . GLU A 1 116 ? 8.469 0.384 9.084 1.00 86.56 116 GLU A N 1
ATOM 922 C CA . GLU A 1 116 ? 8.721 1.479 10.031 1.00 86.56 116 GLU A CA 1
ATOM 923 C C . GLU A 1 116 ? 8.518 2.864 9.394 1.00 86.56 116 GLU A C 1
ATOM 925 O O . GLU A 1 116 ? 8.034 3.777 10.065 1.00 86.56 116 GLU A O 1
ATOM 930 N N . THR A 1 117 ? 8.830 3.025 8.105 1.00 87.56 117 THR A N 1
ATOM 931 C CA . THR A 1 117 ? 8.544 4.249 7.343 1.00 87.56 117 THR A CA 1
ATOM 932 C C . THR A 1 117 ? 7.040 4.486 7.239 1.00 87.56 117 THR A C 1
ATOM 934 O O . THR A 1 117 ? 6.567 5.553 7.626 1.00 87.56 117 THR A O 1
ATOM 937 N N . ILE A 1 118 ? 6.271 3.473 6.817 1.00 89.25 118 ILE A N 1
ATOM 938 C CA . ILE A 1 118 ? 4.803 3.546 6.745 1.00 89.25 118 ILE A CA 1
ATOM 939 C C . ILE A 1 118 ? 4.227 3.876 8.122 1.00 89.25 118 ILE A C 1
ATOM 941 O O . ILE A 1 118 ? 3.449 4.814 8.257 1.00 89.25 118 ILE A O 1
ATOM 945 N N . ARG A 1 119 ? 4.651 3.147 9.160 1.00 90.19 119 ARG A N 1
ATOM 946 C CA . ARG A 1 119 ? 4.195 3.324 10.542 1.00 90.19 119 ARG A CA 1
ATOM 947 C C . ARG A 1 119 ? 4.397 4.750 11.047 1.00 90.19 119 ARG A C 1
ATOM 949 O O . ARG A 1 119 ? 3.511 5.276 11.710 1.00 90.19 119 ARG A O 1
ATOM 956 N N . LYS A 1 120 ? 5.547 5.366 10.760 1.00 88.62 120 LYS A N 1
ATOM 957 C CA . LYS A 1 120 ? 5.808 6.765 11.128 1.00 88.62 120 LYS A CA 1
ATOM 958 C C . LYS A 1 120 ? 4.940 7.729 10.326 1.00 88.62 120 LYS A C 1
ATOM 960 O O . LYS A 1 120 ? 4.410 8.665 10.907 1.00 88.62 120 LYS A O 1
ATOM 965 N N . LYS A 1 121 ? 4.780 7.481 9.022 1.00 88.38 121 LYS A N 1
ATOM 966 C CA . LYS A 1 121 ? 3.998 8.332 8.116 1.00 88.38 121 LYS A CA 1
ATOM 967 C C . LYS A 1 121 ? 2.524 8.406 8.513 1.00 88.38 121 LYS A C 1
ATOM 969 O O . LYS A 1 121 ? 1.927 9.469 8.431 1.00 88.38 121 LYS A O 1
ATOM 974 N N . ILE A 1 122 ? 1.948 7.288 8.951 1.00 89.94 122 ILE A N 1
ATOM 975 C CA . ILE A 1 122 ? 0.514 7.189 9.258 1.00 89.94 122 ILE A CA 1
ATOM 976 C C . ILE A 1 122 ? 0.199 7.263 10.754 1.00 89.94 122 ILE A C 1
ATOM 978 O O . ILE A 1 122 ? -0.912 6.915 11.150 1.00 89.94 122 ILE A O 1
ATOM 982 N N . LEU A 1 123 ? 1.156 7.676 11.590 1.00 89.25 123 LEU A N 1
ATOM 983 C CA . LEU A 1 123 ? 1.023 7.632 13.049 1.00 89.25 123 LEU A CA 1
ATOM 984 C C . LEU A 1 123 ? -0.221 8.380 13.553 1.00 89.25 123 LEU A C 1
ATOM 986 O O . LEU A 1 123 ? -0.917 7.873 14.431 1.00 89.25 123 LEU A O 1
ATOM 990 N N . ASP A 1 124 ? -0.518 9.530 12.948 1.00 86.88 124 ASP A N 1
ATOM 991 C CA . ASP A 1 124 ? -1.671 10.369 13.296 1.00 86.88 124 ASP A CA 1
ATOM 992 C C . ASP A 1 124 ? -3.009 9.755 12.850 1.00 86.88 124 ASP A C 1
ATOM 994 O O . ASP A 1 124 ? -4.065 10.109 13.365 1.00 86.88 124 ASP A O 1
ATOM 998 N N . PHE A 1 125 ? -2.971 8.808 11.909 1.00 87.12 125 PHE A N 1
ATOM 999 C CA . PHE A 1 125 ? -4.145 8.105 11.397 1.00 87.12 125 PHE A CA 1
ATOM 1000 C C . PHE A 1 125 ? -4.397 6.786 12.135 1.00 87.12 125 PHE A C 1
ATOM 1002 O O . PHE A 1 125 ? -5.521 6.482 12.551 1.00 87.12 125 PHE A O 1
ATOM 1009 N N . VAL A 1 126 ? -3.358 5.958 12.284 1.00 88.81 126 VAL A N 1
ATOM 1010 C CA . VAL A 1 126 ? -3.477 4.655 12.933 1.00 88.81 126 VAL A CA 1
ATOM 1011 C C . VAL A 1 126 ? -2.167 4.213 13.602 1.00 88.81 126 VAL A C 1
ATOM 1013 O O . VAL A 1 126 ? -1.118 4.162 12.956 1.00 88.81 126 VAL A O 1
ATOM 1016 N N . PRO A 1 127 ? -2.199 3.818 14.891 1.00 88.38 127 PRO A N 1
ATOM 1017 C CA . PRO A 1 127 ? -1.004 3.351 15.579 1.00 88.38 127 PRO A CA 1
ATOM 1018 C C . PRO A 1 127 ? -0.692 1.904 15.179 1.00 88.38 127 PRO A C 1
ATOM 1020 O O . PRO A 1 127 ? -1.255 0.954 15.726 1.00 88.38 127 PRO A O 1
ATOM 1023 N N . LEU A 1 128 ? 0.224 1.720 14.225 1.00 89.25 128 LEU A N 1
ATOM 1024 C CA . LEU A 1 128 ? 0.731 0.388 13.893 1.00 89.25 128 LEU A CA 1
ATOM 1025 C C . LEU A 1 128 ? 1.699 -0.130 14.980 1.00 89.25 128 LEU A C 1
ATOM 1027 O O . LEU A 1 128 ? 2.490 0.655 15.524 1.00 89.25 128 LEU A O 1
ATOM 1031 N N . PRO A 1 129 ? 1.693 -1.445 15.283 1.00 87.94 129 PRO A N 1
ATOM 1032 C CA . PRO A 1 129 ? 2.604 -2.045 16.259 1.00 87.94 129 PRO A CA 1
ATOM 1033 C C . PRO A 1 129 ? 4.079 -1.764 15.953 1.00 87.94 129 PRO A C 1
ATOM 1035 O O . PRO A 1 129 ? 4.500 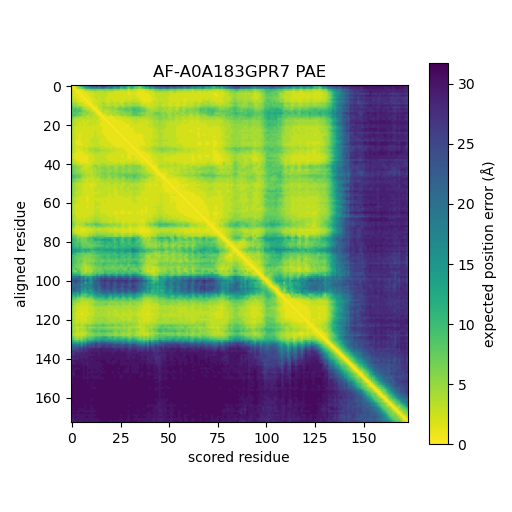-1.819 14.803 1.00 87.94 129 PRO A O 1
ATOM 1038 N N . CYS A 1 130 ? 4.906 -1.521 16.968 1.00 84.12 130 CYS A N 1
ATOM 1039 C CA . CYS A 1 130 ? 6.355 -1.477 16.761 1.00 84.12 130 CYS A CA 1
ATOM 1040 C C . CYS A 1 130 ? 6.869 -2.869 16.383 1.00 84.12 130 CYS A C 1
ATOM 1042 O O . CYS A 1 130 ? 6.524 -3.851 17.051 1.00 84.12 130 CYS A O 1
ATOM 1044 N N . ILE A 1 131 ? 7.780 -2.962 15.411 1.00 81.12 131 ILE A N 1
ATOM 1045 C CA . ILE A 1 131 ? 8.584 -4.177 15.289 1.00 81.12 131 ILE A CA 1
ATOM 1046 C C . ILE A 1 131 ? 9.478 -4.224 16.527 1.00 81.12 131 ILE A C 1
ATOM 1048 O O . ILE A 1 131 ? 10.311 -3.339 16.739 1.00 81.12 131 ILE A O 1
ATOM 1052 N N . LYS A 1 132 ? 9.292 -5.237 17.384 1.00 73.25 132 LYS A N 1
ATOM 1053 C CA . LYS A 1 132 ? 10.198 -5.456 18.516 1.00 73.25 132 LYS A CA 1
ATOM 1054 C C . LYS A 1 132 ? 11.609 -5.535 17.948 1.00 73.25 132 LYS A C 1
ATOM 1056 O O . LYS A 1 132 ? 11.872 -6.359 17.069 1.00 73.25 132 LYS A O 1
ATOM 1061 N N . LYS A 1 133 ? 12.513 -4.684 18.439 1.00 60.66 133 LYS A N 1
ATOM 1062 C CA . LYS A 1 133 ? 13.937 -4.888 18.201 1.00 60.66 133 LYS A CA 1
ATOM 1063 C C . LYS A 1 133 ? 14.245 -6.257 18.789 1.00 60.66 133 LYS A C 1
ATOM 1065 O O . LYS A 1 133 ? 14.241 -6.423 20.003 1.00 60.66 133 LYS A O 1
ATOM 1070 N N . GLN A 1 134 ? 14.443 -7.251 17.931 1.00 46.88 134 GLN A N 1
ATOM 1071 C CA . GLN A 1 134 ? 15.259 -8.377 18.333 1.00 46.88 134 GLN A CA 1
ATOM 1072 C C . GLN A 1 134 ? 16.584 -7.725 18.699 1.00 46.88 134 GLN A C 1
ATOM 1074 O O . GLN A 1 134 ? 17.158 -7.019 17.864 1.00 46.88 134 GLN A O 1
ATOM 1079 N N . GLU A 1 135 ? 16.984 -7.832 19.963 1.00 36.94 135 GLU A N 1
ATOM 1080 C CA . GLU A 1 135 ? 18.351 -7.543 20.356 1.00 36.94 135 GLU A CA 1
ATOM 1081 C C . GLU A 1 135 ? 19.207 -8.477 19.511 1.00 36.94 135 GLU A C 1
ATOM 1083 O O . GLU A 1 135 ? 19.450 -9.633 19.849 1.00 36.94 135 GLU A O 1
ATOM 1088 N N . PHE A 1 136 ? 19.603 -8.003 18.334 1.00 43.25 136 PHE A N 1
ATOM 1089 C CA . PHE A 1 136 ? 20.809 -8.492 17.731 1.00 43.25 136 PHE A CA 1
ATOM 1090 C C . PHE A 1 136 ? 21.834 -8.227 18.818 1.00 43.25 136 PHE A C 1
ATOM 1092 O O . PHE A 1 136 ? 22.127 -7.067 19.120 1.00 43.25 136 PHE A O 1
ATOM 1099 N N . GLN A 1 137 ? 22.328 -9.298 19.450 1.00 36.44 137 GLN A N 1
ATOM 1100 C CA . GLN A 1 137 ? 23.688 -9.270 19.949 1.00 36.44 137 GLN A CA 1
ATOM 1101 C C . GLN A 1 137 ? 24.458 -8.590 18.834 1.00 36.44 137 GLN A C 1
ATOM 1103 O O . GLN A 1 137 ? 24.483 -9.105 17.712 1.00 36.44 137 GLN A O 1
ATOM 1108 N N . LEU A 1 138 ? 24.927 -7.369 19.098 1.00 36.03 138 LEU A N 1
ATOM 1109 C CA . LEU A 1 138 ? 25.850 -6.690 18.216 1.00 36.03 138 LEU A CA 1
ATOM 1110 C C . LEU A 1 138 ? 26.838 -7.780 17.826 1.00 36.03 138 LEU A C 1
ATOM 1112 O O . LEU A 1 138 ? 27.508 -8.328 18.706 1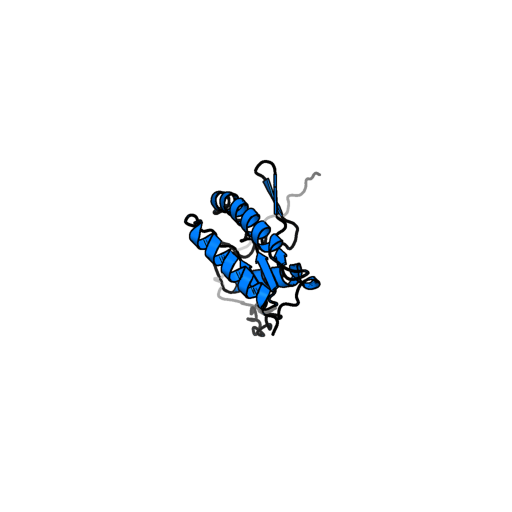.00 36.03 138 LEU A O 1
ATOM 1116 N N . MET A 1 139 ? 26.882 -8.155 16.542 1.00 35.38 139 MET A N 1
ATOM 1117 C CA . MET A 1 139 ? 28.114 -8.721 16.036 1.00 35.38 139 MET A CA 1
ATOM 1118 C C . MET A 1 139 ? 29.116 -7.638 16.382 1.00 35.38 139 MET A C 1
ATOM 1120 O O . MET A 1 139 ? 29.119 -6.572 15.769 1.00 35.38 139 MET A O 1
ATOM 1124 N N . ARG A 1 140 ? 29.856 -7.860 17.473 1.00 41.28 140 ARG A N 1
ATOM 1125 C CA . ARG A 1 140 ? 31.060 -7.119 17.769 1.00 41.28 140 ARG A CA 1
ATOM 1126 C C . ARG A 1 140 ? 31.815 -7.192 16.457 1.00 41.28 140 ARG A C 1
ATOM 1128 O O . ARG A 1 140 ? 32.290 -8.257 16.075 1.00 41.28 140 ARG A O 1
ATOM 1135 N N . THR A 1 141 ? 31.884 -6.081 15.739 1.00 42.16 141 THR A N 1
ATOM 1136 C CA . THR A 1 141 ? 33.042 -5.847 14.906 1.00 42.16 141 THR A CA 1
ATOM 1137 C C . THR A 1 141 ? 34.193 -5.939 15.885 1.00 42.16 141 THR A C 1
ATOM 1139 O O . THR A 1 141 ? 34.403 -5.035 16.692 1.00 42.16 141 THR A O 1
ATOM 1142 N N . SER A 1 142 ? 34.866 -7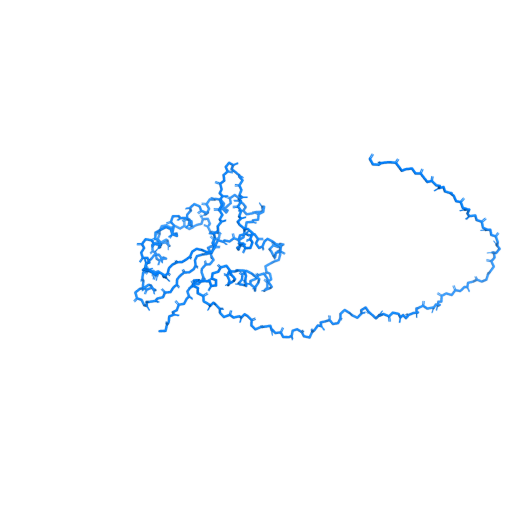.085 15.899 1.00 45.97 142 SER A N 1
ATOM 1143 C CA . SER A 1 142 ? 36.119 -7.295 16.609 1.00 45.97 142 SER A CA 1
ATOM 1144 C C . SER A 1 142 ? 37.206 -6.474 15.913 1.00 45.97 142 SER A C 1
ATOM 1146 O O . SER A 1 142 ? 38.206 -7.012 15.457 1.00 45.97 142 SER A O 1
ATOM 1148 N N . ALA A 1 143 ? 37.000 -5.166 15.776 1.00 43.81 143 ALA A N 1
ATOM 1149 C CA . ALA A 1 143 ? 38.089 -4.226 15.656 1.00 43.81 143 ALA A CA 1
ATOM 1150 C C . ALA A 1 143 ? 38.589 -4.049 17.088 1.00 43.81 143 ALA A C 1
ATOM 1152 O O . ALA A 1 143 ? 38.093 -3.212 17.838 1.00 43.81 143 ALA A O 1
ATOM 1153 N N . GLY A 1 144 ? 39.482 -4.948 17.506 1.00 37.78 144 GLY A N 1
ATOM 1154 C CA . GLY A 1 144 ? 40.242 -4.735 18.725 1.00 37.78 144 GLY A CA 1
ATOM 1155 C C . GLY A 1 144 ? 41.033 -3.444 18.561 1.00 37.78 144 GLY A C 1
ATOM 1156 O O . GLY A 1 144 ? 41.851 -3.330 17.648 1.00 37.78 144 GLY A O 1
ATOM 1157 N N . GLU A 1 145 ? 40.756 -2.467 19.417 1.00 42.31 145 GLU A N 1
ATOM 1158 C CA . GLU A 1 145 ? 41.669 -1.361 19.662 1.00 42.31 145 GLU A CA 1
ATOM 1159 C C . GLU A 1 145 ? 43.019 -1.937 20.107 1.00 42.31 145 GLU A C 1
ATOM 1161 O O . GLU A 1 145 ? 43.095 -2.607 21.132 1.00 42.31 145 GLU A O 1
ATOM 1166 N N . GLY A 1 146 ? 44.069 -1.670 19.325 1.00 45.72 146 GLY A N 1
ATOM 1167 C CA . GLY A 1 146 ? 45.470 -1.779 19.738 1.00 45.72 146 GLY A CA 1
ATOM 1168 C C . GLY A 1 146 ? 46.014 -3.195 19.961 1.00 45.72 146 GLY A C 1
ATOM 1169 O O . GLY A 1 146 ? 45.733 -3.842 20.964 1.00 45.72 146 GLY A O 1
ATOM 1170 N N . GLY A 1 147 ? 46.913 -3.648 19.084 1.00 33.31 147 GLY A N 1
ATOM 1171 C CA . GLY A 1 147 ? 47.696 -4.852 19.363 1.00 33.31 147 GLY A CA 1
ATOM 1172 C C . GLY A 1 147 ? 48.606 -5.290 18.226 1.00 33.31 147 GLY A C 1
ATOM 1173 O O . GLY A 1 147 ? 48.241 -6.160 17.446 1.00 33.31 147 GLY A O 1
ATOM 1174 N N . ASP A 1 148 ? 49.782 -4.666 18.145 1.00 45.31 148 ASP A N 1
ATOM 1175 C CA . ASP A 1 148 ? 51.058 -5.267 17.738 1.00 45.31 148 ASP A CA 1
ATOM 1176 C C . ASP A 1 148 ? 51.010 -6.647 17.037 1.00 45.31 148 ASP A C 1
ATOM 1178 O O . ASP A 1 148 ? 50.992 -7.693 17.685 1.00 45.31 148 ASP A O 1
ATOM 1182 N N . MET A 1 149 ? 51.173 -6.674 15.710 1.00 33.41 149 MET A N 1
ATOM 1183 C CA . MET A 1 149 ? 51.725 -7.846 15.010 1.00 33.41 149 MET A CA 1
ATOM 1184 C C . MET A 1 149 ? 53.162 -7.556 14.575 1.00 33.41 149 MET A C 1
ATOM 1186 O O . MET A 1 149 ? 53.491 -7.404 13.400 1.00 33.41 149 MET A O 1
ATOM 1190 N N . TRP A 1 150 ? 54.048 -7.470 15.565 1.00 37.50 150 TRP A N 1
ATOM 1191 C CA . TRP A 1 150 ? 55.486 -7.529 15.354 1.00 37.50 150 TRP A CA 1
ATOM 1192 C C . TRP A 1 150 ? 55.909 -8.898 14.793 1.00 37.50 150 TRP A C 1
ATOM 1194 O O . TRP A 1 150 ? 55.630 -9.942 15.374 1.00 37.50 150 TRP A O 1
ATOM 1204 N N . ARG A 1 151 ? 56.761 -8.820 13.763 1.00 39.59 151 ARG A N 1
ATOM 1205 C CA . ARG A 1 151 ? 57.912 -9.700 13.467 1.00 39.59 151 ARG A CA 1
ATOM 1206 C C . ARG A 1 151 ? 57.646 -11.074 12.848 1.00 39.59 151 ARG A C 1
ATOM 1208 O O . ARG A 1 151 ? 57.319 -12.039 13.527 1.00 39.59 151 ARG A O 1
ATOM 1215 N N . ARG A 1 152 ? 58.075 -11.189 11.587 1.00 34.62 152 ARG A N 1
ATOM 1216 C CA . ARG A 1 152 ? 59.069 -12.160 11.066 1.00 34.62 152 ARG A CA 1
ATOM 1217 C C . ARG A 1 152 ? 59.382 -11.749 9.614 1.00 34.62 152 ARG A C 1
ATOM 1219 O O . ARG A 1 152 ? 58.454 -11.621 8.839 1.00 34.62 152 ARG A O 1
ATOM 1226 N N . GLY A 1 153 ? 60.602 -11.473 9.161 1.00 32.72 153 GLY A N 1
ATOM 1227 C CA . GLY A 1 153 ? 61.925 -11.492 9.770 1.00 32.72 153 GLY A CA 1
ATOM 1228 C C . GLY A 1 153 ? 62.886 -10.610 8.955 1.00 32.72 153 GLY A C 1
ATOM 1229 O O . GLY A 1 153 ? 62.607 -10.265 7.811 1.00 32.72 153 GLY A O 1
ATOM 1230 N N . ARG A 1 154 ? 64.006 -10.215 9.569 1.00 30.98 154 ARG A N 1
ATOM 1231 C CA . ARG A 1 154 ? 65.118 -9.536 8.887 1.00 30.98 154 ARG A CA 1
ATOM 1232 C C . ARG A 1 154 ? 66.122 -10.572 8.379 1.00 30.98 154 ARG A C 1
ATOM 1234 O O . ARG A 1 154 ? 66.603 -11.344 9.209 1.00 30.98 154 ARG A O 1
ATOM 1241 N N . PRO A 1 155 ? 66.555 -10.510 7.115 1.00 34.97 155 PRO A N 1
ATOM 1242 C CA . PRO A 1 155 ? 67.944 -10.748 6.758 1.00 34.97 155 PRO A CA 1
ATOM 1243 C C . PRO A 1 155 ? 68.746 -9.471 7.045 1.00 34.97 155 PRO A C 1
ATOM 1245 O O . PRO A 1 155 ? 68.269 -8.360 6.816 1.00 34.97 155 PRO A O 1
ATOM 1248 N N . LYS A 1 156 ? 69.930 -9.639 7.636 1.00 36.75 156 LYS A N 1
ATOM 1249 C CA . LYS A 1 156 ? 70.917 -8.573 7.814 1.00 36.75 156 LYS A CA 1
ATOM 1250 C C . LYS A 1 156 ? 71.572 -8.268 6.459 1.00 36.75 156 LYS A C 1
ATOM 1252 O O . LYS A 1 156 ? 71.679 -9.166 5.631 1.00 36.75 156 LYS A O 1
ATOM 1257 N N . ASP A 1 157 ? 72.040 -7.027 6.340 1.00 35.31 157 ASP A N 1
ATOM 1258 C CA . ASP A 1 157 ? 73.018 -6.495 5.376 1.00 35.31 157 ASP A CA 1
ATOM 1259 C C . ASP A 1 157 ? 72.460 -5.641 4.216 1.00 35.31 157 ASP A C 1
ATOM 1261 O O . ASP A 1 157 ? 71.416 -5.932 3.644 1.00 35.31 157 ASP A O 1
ATOM 1265 N N . LEU A 1 158 ? 73.225 -4.580 3.902 1.00 35.59 158 LEU A N 1
ATOM 1266 C CA . LEU A 1 158 ? 72.975 -3.382 3.069 1.00 35.59 158 LEU A CA 1
ATOM 1267 C C . LEU A 1 158 ? 72.244 -2.233 3.794 1.00 35.59 158 LEU A C 1
ATOM 1269 O O . LEU A 1 158 ? 71.023 -2.177 3.856 1.00 35.59 158 LEU A O 1
ATOM 1273 N N . VAL A 1 159 ? 72.962 -1.410 4.568 1.00 34.50 159 VAL A N 1
ATOM 1274 C CA . VAL A 1 159 ? 73.769 -0.236 4.146 1.00 34.50 159 VAL A CA 1
ATOM 1275 C C . VAL A 1 159 ? 72.901 0.914 3.623 1.00 34.50 159 VAL A C 1
ATOM 1277 O O . VAL A 1 159 ? 72.449 0.916 2.486 1.00 34.50 159 VAL A O 1
ATOM 1280 N N . ASP A 1 160 ? 72.704 1.860 4.543 1.00 37.84 160 ASP A N 1
ATOM 1281 C CA . ASP A 1 160 ? 72.660 3.317 4.392 1.00 37.84 160 ASP A CA 1
ATOM 1282 C C . ASP A 1 160 ? 72.333 3.889 3.004 1.00 37.84 160 ASP A C 1
ATOM 1284 O O . ASP A 1 160 ? 73.167 3.875 2.098 1.00 37.84 160 ASP A O 1
ATOM 1288 N N . GLN A 1 161 ? 71.136 4.470 2.887 1.00 31.55 161 GLN A N 1
ATOM 1289 C CA . GLN A 1 161 ? 70.872 5.635 2.043 1.00 31.55 161 GLN A CA 1
ATOM 1290 C C . GLN A 1 161 ? 69.504 6.236 2.393 1.00 31.55 161 GLN A C 1
ATOM 1292 O O . GLN A 1 161 ? 68.450 5.687 2.078 1.00 31.55 161 GLN A O 1
ATOM 1297 N N . SER A 1 162 ? 69.530 7.394 3.053 1.00 39.47 162 SER A N 1
ATOM 1298 C CA . SER A 1 162 ? 68.392 8.321 3.088 1.00 39.47 162 SER A CA 1
ATOM 1299 C C . SER A 1 162 ? 68.259 8.999 1.720 1.00 39.47 162 SER A C 1
ATOM 1301 O O . SER A 1 162 ? 69.268 9.446 1.177 1.00 39.47 162 SER A O 1
ATOM 1303 N N . PRO A 1 163 ? 67.047 9.115 1.159 1.00 37.16 163 PRO A N 1
ATOM 1304 C CA . PRO A 1 163 ? 66.601 10.425 0.651 1.00 37.16 163 PRO A CA 1
ATOM 1305 C C . PRO A 1 163 ? 65.071 10.605 0.832 1.00 37.16 163 PRO A C 1
ATOM 1307 O O . PRO A 1 163 ? 64.354 9.630 0.997 1.00 37.16 163 PRO A O 1
ATOM 1310 N N . VAL A 1 164 ? 64.407 11.761 0.806 1.00 30.30 164 VAL A N 1
ATOM 1311 C CA . VAL A 1 164 ? 64.702 13.191 0.634 1.00 30.30 164 VAL A CA 1
ATOM 1312 C C . VAL A 1 164 ? 63.410 13.916 1.084 1.00 30.30 164 VAL A C 1
ATOM 1314 O O . VAL A 1 164 ? 62.308 13.397 0.912 1.00 30.30 164 VAL A O 1
ATOM 1317 N N . LYS A 1 165 ? 63.542 15.100 1.695 1.00 36.47 165 LYS A N 1
ATOM 1318 C CA . LYS A 1 165 ? 62.444 16.045 1.994 1.00 36.47 165 LYS A CA 1
ATOM 1319 C C . LYS A 1 165 ? 62.041 16.839 0.737 1.00 36.47 165 LYS A C 1
ATOM 1321 O O . LYS A 1 165 ? 62.913 17.101 -0.082 1.00 36.47 165 LYS A O 1
ATOM 1326 N N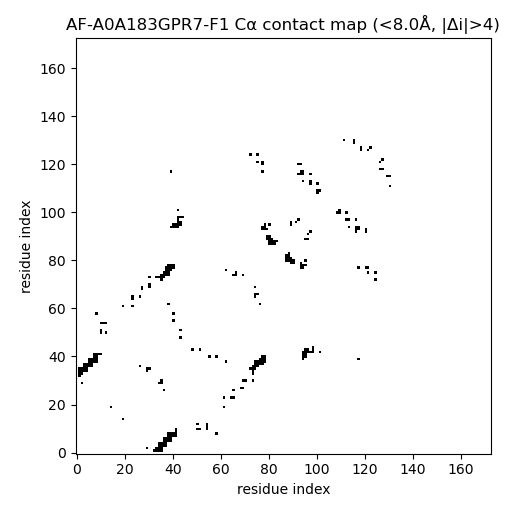 . SER A 1 166 ? 60.813 17.388 0.743 1.00 33.66 166 SER A N 1
ATOM 1327 C CA . SER A 1 166 ? 60.265 18.433 -0.164 1.00 33.66 166 SER A CA 1
ATOM 1328 C C . SER A 1 166 ? 59.684 17.874 -1.479 1.00 33.66 166 SER A C 1
ATOM 1330 O O . SER A 1 166 ? 60.337 17.076 -2.134 1.00 33.66 166 SER A O 1
ATOM 1332 N N . CYS A 1 167 ? 58.435 18.161 -1.873 1.00 35.03 167 CYS A N 1
ATOM 1333 C CA . CYS A 1 167 ? 57.982 19.498 -2.268 1.00 35.03 167 CYS A CA 1
ATOM 1334 C C . CYS A 1 167 ? 56.639 19.968 -1.689 1.00 35.03 167 CYS A C 1
ATOM 1336 O O . CYS A 1 167 ? 55.666 19.229 -1.557 1.00 35.03 167 CYS A O 1
ATOM 1338 N N . ASP A 1 168 ? 56.663 21.267 -1.427 1.00 32.81 168 ASP A N 1
ATOM 1339 C CA . ASP A 1 168 ? 55.638 22.192 -0.976 1.00 32.81 168 ASP A CA 1
ATOM 1340 C C . ASP A 1 168 ? 54.653 22.650 -2.081 1.00 32.81 168 ASP A C 1
ATOM 1342 O O . ASP A 1 168 ? 55.020 22.773 -3.247 1.00 32.81 168 ASP A O 1
ATOM 1346 N N . LEU A 1 169 ? 53.452 23.022 -1.612 1.00 36.34 169 LEU A N 1
ATOM 1347 C CA . LEU A 1 169 ? 52.628 24.208 -1.936 1.00 36.34 169 LEU A CA 1
ATOM 1348 C C . LEU A 1 169 ? 51.928 24.419 -3.301 1.00 36.34 169 LEU A C 1
ATOM 1350 O O . LEU A 1 169 ? 52.538 24.542 -4.357 1.00 36.34 169 LEU A O 1
ATOM 1354 N N . GLY A 1 170 ? 50.628 24.738 -3.173 1.00 30.16 170 GLY A N 1
ATOM 1355 C CA . GLY A 1 170 ? 49.841 25.630 -4.049 1.00 30.16 170 GLY A CA 1
ATOM 1356 C C . GLY A 1 170 ? 48.490 25.013 -4.431 1.00 30.16 170 GLY A C 1
ATOM 1357 O O . GLY A 1 170 ? 48.462 24.111 -5.251 1.00 30.16 170 GLY A O 1
ATOM 1358 N N . GLY A 1 171 ? 47.344 25.343 -3.813 1.00 31.03 171 GLY A N 1
ATOM 1359 C CA . GLY A 1 171 ? 46.665 26.654 -3.850 1.00 31.03 171 GLY A CA 1
ATOM 1360 C C . GLY A 1 171 ? 45.980 26.830 -5.219 1.00 31.03 171 GLY A C 1
ATOM 1361 O O . GLY A 1 171 ? 46.668 26.786 -6.227 1.00 31.03 171 GLY A O 1
ATOM 1362 N N . LYS A 1 172 ? 44.668 27.040 -5.365 1.00 32.97 172 LYS A N 1
ATOM 1363 C CA . LYS A 1 172 ? 43.799 28.014 -4.689 1.00 32.97 172 LYS A CA 1
ATOM 1364 C C . LYS A 1 172 ? 42.309 27.659 -4.870 1.00 32.97 172 LYS A C 1
ATOM 1366 O O . LYS A 1 172 ? 41.958 26.903 -5.771 1.00 32.97 172 LYS A O 1
ATOM 1371 N N . PHE A 1 173 ? 41.524 28.264 -3.977 1.00 43.56 173 PHE A N 1
ATOM 1372 C CA . PHE A 1 173 ? 40.089 28.562 -4.019 1.00 43.56 173 PHE A CA 1
ATOM 1373 C C . PHE A 1 173 ? 39.535 28.930 -5.397 1.00 43.56 173 PHE A C 1
ATOM 1375 O O . PHE A 1 173 ? 40.269 29.615 -6.148 1.00 43.56 173 PHE A O 1
#

Radius of gyration: 27.42 Å; Cα contacts (8 Å, |Δi|>4): 155; chains: 1; bounding box: 92×41×37 Å

Nearest PDB structures (foldseek):
  5ahw-assembly3_E  TM=6.437E-01  e=1.955E-01  Mycolicibacterium smegmatis MC2 155
  1h3f-assembly1_A  TM=4.039E-01  e=8.919E-01  Thermus thermophilus HB27
  1h3f-assembly1_B  TM=4.133E-01  e=1.284E+00  Thermus thermophilus HB27
  3c48-assembly1_A  TM=4.858E-01  e=5.513E+00  Corynebacterium glutamicum
  3p0j-assembly3_C  TM=4.044E-01  e=5.858E+00  Leishmania major

Organism: Heligmosomoides polygyrus (NCBI:txid6339)

pLDDT: mean 73.34, std 22.27, range [30.16, 96.5]

Mean predicted aligned error: 14.15 Å

Sequence (173 aa):
MNKIWVVVWPLDKTFNDDEIFEIIKACNRHFEDGGRFVAVWLTVLEKNIEIWEKMSKIWMMLEQAIGNRAGAEQFSKASDTKIENGRVSCEAGSPEIAISFYGNDSTVACAKILYETIRKKILDFVPLPCIKKQEFQLMRTSAGEGGDMWRRGRPKDLVDQSPVKSCDLGGKF